Protein AF-A0A7X6IAK2-F1 (afdb_monomer_lite)

Sequence (167 aa):
MNEIPEPTETGSAGTQQPGIETAVSAAQESPLDGLPIARAVEGLAATRSRSMGGEVAANLIAGSFSQLSYDLQETKQELRSTRQELERTREELSDYKTKAAVLEERVSTSFKGRHLRNLSITVGTFIIYLGIELYRNNIDKYPYILGGLGALLVLLGWFSKEGGPDK

Radius of gyration: 40.49 Å; chains: 1; bounding box: 78×47×107 Å

pLDDT: mean 80.21, std 17.17, range [39.38, 98.12]

Structure (mmCIF, N/CA/C/O backbone):
data_AF-A0A7X6IAK2-F1
#
_entry.id   AF-A0A7X6IAK2-F1
#
loop_
_atom_site.group_PDB
_atom_site.id
_atom_site.type_symbol
_atom_site.label_atom_id
_atom_site.label_alt_id
_atom_site.label_comp_id
_atom_site.label_asym_id
_atom_site.label_entity_id
_atom_site.label_seq_id
_atom_site.pdbx_PDB_ins_code
_atom_site.Cartn_x
_atom_site.Cartn_y
_atom_site.Cartn_z
_atom_site.occupancy
_atom_site.B_iso_or_equiv
_atom_site.auth_seq_id
_atom_site.auth_comp_id
_atom_site.auth_asym_id
_atom_site.auth_atom_id
_atom_site.pdbx_PDB_model_num
ATOM 1 N N . MET A 1 1 ? 5.329 38.562 21.383 1.00 39.38 1 MET A N 1
ATOM 2 C CA . MET A 1 1 ? 5.764 37.869 20.155 1.00 39.38 1 MET A CA 1
ATOM 3 C C . MET A 1 1 ? 6.424 36.597 20.631 1.00 39.38 1 MET A C 1
ATOM 5 O O . MET A 1 1 ? 7.477 36.685 21.241 1.00 39.38 1 MET A O 1
ATOM 9 N N . ASN A 1 2 ? 5.706 35.481 20.524 1.00 44.28 2 ASN A N 1
ATOM 10 C CA . ASN A 1 2 ? 6.128 34.201 21.081 1.00 44.28 2 ASN A CA 1
ATOM 11 C C . ASN A 1 2 ? 7.191 33.585 20.171 1.00 44.28 2 ASN A C 1
ATOM 13 O O . ASN A 1 2 ? 6.982 33.507 18.960 1.00 44.28 2 ASN A O 1
ATOM 17 N N . GLU A 1 3 ? 8.310 33.193 20.775 1.00 65.88 3 GLU A N 1
ATOM 18 C CA . GLU A 1 3 ? 9.360 32.385 20.161 1.00 65.88 3 GLU A CA 1
ATOM 19 C C . GLU A 1 3 ? 8.748 31.121 19.557 1.00 65.88 3 GLU A C 1
ATOM 21 O O . GLU A 1 3 ? 8.042 30.363 20.224 1.00 65.88 3 GLU A O 1
ATOM 26 N N . ILE A 1 4 ? 8.987 30.931 18.264 1.00 61.84 4 ILE A N 1
ATOM 27 C CA . ILE A 1 4 ? 8.671 29.690 17.568 1.00 61.84 4 ILE A CA 1
ATOM 28 C C . ILE A 1 4 ? 9.801 28.716 17.934 1.00 61.84 4 ILE A C 1
ATOM 30 O O . ILE A 1 4 ? 10.956 29.050 17.671 1.00 61.84 4 ILE A O 1
ATOM 34 N N . PRO A 1 5 ? 9.514 27.556 18.549 1.00 63.59 5 PRO A N 1
ATOM 35 C CA . PRO A 1 5 ? 10.554 26.615 18.951 1.00 63.59 5 PRO A CA 1
ATOM 36 C C . PRO A 1 5 ? 11.269 26.036 17.723 1.00 63.59 5 PRO A C 1
ATOM 38 O O . PRO A 1 5 ? 10.631 25.606 16.759 1.00 63.59 5 PRO A O 1
ATOM 41 N N . GLU A 1 6 ? 12.602 26.040 17.760 1.00 64.06 6 GLU A N 1
ATOM 42 C CA . GLU A 1 6 ? 13.443 25.473 16.708 1.00 64.06 6 GLU A CA 1
ATOM 43 C C . GLU A 1 6 ? 13.369 23.929 16.706 1.00 64.06 6 GLU A C 1
ATOM 45 O O . GLU A 1 6 ? 13.322 23.302 17.767 1.00 64.06 6 GLU A O 1
ATOM 50 N N . PRO A 1 7 ? 13.3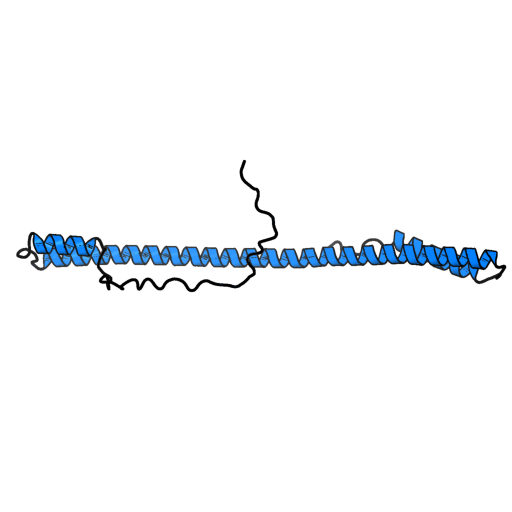81 23.274 15.529 1.00 60.94 7 PRO A N 1
ATOM 51 C CA . PRO A 1 7 ? 13.156 21.833 15.377 1.00 60.94 7 PRO A CA 1
ATOM 52 C C . PRO A 1 7 ? 14.400 20.976 15.690 1.00 60.94 7 PRO A C 1
ATOM 54 O O . PRO A 1 7 ? 14.636 19.955 15.045 1.00 60.94 7 PRO A O 1
ATOM 57 N N . THR A 1 8 ? 15.223 21.389 16.654 1.00 54.47 8 THR A N 1
ATOM 58 C CA . THR A 1 8 ? 16.443 20.679 17.079 1.00 54.47 8 THR A CA 1
ATOM 59 C C . THR A 1 8 ? 16.253 19.887 18.373 1.00 54.47 8 THR A C 1
ATOM 61 O O . THR A 1 8 ? 17.039 18.982 18.651 1.00 54.47 8 THR A O 1
ATOM 64 N N . GLU A 1 9 ? 15.169 20.118 19.119 1.00 53.69 9 GLU A N 1
ATOM 65 C CA . GLU A 1 9 ? 14.808 19.309 20.287 1.00 53.69 9 GLU A CA 1
ATOM 66 C C . GLU A 1 9 ? 13.999 18.071 19.883 1.00 53.69 9 GLU A C 1
ATOM 68 O O . GLU A 1 9 ? 12.815 17.906 20.176 1.00 53.69 9 GLU A O 1
ATOM 73 N N . THR A 1 10 ? 14.657 17.145 19.187 1.00 53.94 10 THR A N 1
ATOM 74 C CA . THR A 1 10 ? 14.171 15.768 19.114 1.00 53.94 10 THR A CA 1
ATOM 75 C C . THR A 1 10 ? 14.210 15.185 20.527 1.00 53.94 10 THR A C 1
ATOM 77 O O . THR A 1 10 ? 15.296 14.996 21.077 1.00 53.94 10 THR A O 1
ATOM 80 N N . GLY A 1 11 ? 13.046 14.876 21.108 1.00 51.66 11 GLY A N 1
ATOM 81 C CA . GLY A 1 11 ? 12.869 14.202 22.407 1.00 51.66 11 GLY A CA 1
ATOM 82 C C . GLY A 1 11 ? 13.391 12.755 22.459 1.00 51.66 11 GLY A C 1
ATOM 83 O O . GLY A 1 11 ? 12.748 11.876 23.019 1.00 51.66 11 GLY A O 1
ATOM 84 N N . SER A 1 12 ? 14.542 12.496 21.835 1.00 55.91 12 SER A N 1
ATOM 85 C CA . SER A 1 12 ? 15.235 11.210 21.731 1.00 55.91 12 SER A CA 1
ATOM 86 C C . SER A 1 12 ? 16.390 11.072 22.735 1.00 55.91 12 SER A C 1
ATOM 88 O O . SER A 1 12 ? 17.037 10.024 22.779 1.00 55.91 12 SER A O 1
ATOM 90 N N . ALA A 1 13 ? 16.675 12.096 23.545 1.00 57.91 13 ALA A N 1
ATOM 91 C CA . ALA A 1 13 ? 17.612 11.986 24.658 1.00 57.91 13 ALA A CA 1
ATOM 92 C C . ALA A 1 13 ? 16.897 11.294 25.827 1.00 57.91 13 ALA A C 1
ATOM 94 O O . ALA A 1 13 ? 16.185 11.926 26.599 1.00 57.91 13 ALA A O 1
ATOM 95 N N . GLY A 1 14 ? 17.025 9.968 25.901 1.00 56.19 14 GLY A N 1
ATOM 96 C CA . GLY A 1 14 ? 16.347 9.087 26.855 1.00 56.19 14 GLY A CA 1
ATOM 97 C C . GLY A 1 14 ? 16.747 9.263 28.323 1.00 56.19 14 GLY A C 1
ATOM 98 O O . GLY A 1 14 ? 17.130 8.296 28.972 1.00 56.19 14 GLY A O 1
ATOM 99 N N . THR A 1 15 ? 16.625 10.464 28.879 1.00 57.31 15 THR A N 1
ATOM 100 C CA . THR A 1 15 ? 16.674 10.695 30.324 1.00 57.31 15 THR A CA 1
ATOM 101 C C . THR A 1 15 ? 15.249 10.787 30.844 1.00 57.31 15 THR A C 1
ATOM 103 O O . THR A 1 15 ? 14.684 11.869 30.990 1.00 57.31 15 THR A O 1
ATOM 106 N N . GLN A 1 16 ? 14.645 9.628 31.094 1.00 63.62 16 GLN A N 1
ATOM 107 C CA . GLN A 1 16 ? 13.443 9.556 31.917 1.00 63.62 16 GLN A CA 1
ATOM 108 C C . GLN A 1 16 ? 13.826 10.010 33.331 1.00 63.62 16 GLN A C 1
ATOM 110 O O . GLN A 1 16 ? 14.693 9.405 33.963 1.00 63.62 16 GLN A O 1
ATOM 115 N N . GLN A 1 17 ? 13.224 11.093 33.822 1.00 61.88 17 GLN A N 1
ATOM 116 C CA . GLN A 1 17 ? 13.292 11.407 35.246 1.00 61.88 17 GLN A CA 1
ATOM 117 C C . GLN A 1 17 ? 12.477 10.344 36.000 1.00 61.88 17 GLN A C 1
ATOM 119 O O . GLN A 1 17 ? 11.327 10.105 35.620 1.00 61.88 17 GLN A O 1
ATOM 124 N N . PRO A 1 18 ? 13.042 9.692 37.034 1.00 60.72 18 PRO A N 1
ATOM 125 C CA . PRO A 1 18 ? 12.277 8.794 37.881 1.00 60.72 18 PRO A CA 1
ATOM 126 C C . PRO A 1 18 ? 11.114 9.584 38.472 1.00 60.72 18 PRO A C 1
ATOM 128 O O . PRO A 1 18 ? 11.319 10.605 39.133 1.00 60.72 18 PRO A O 1
ATOM 131 N N . GLY A 1 19 ? 9.893 9.139 38.172 1.00 58.31 19 GLY A N 1
ATOM 132 C CA . GLY A 1 19 ? 8.691 9.719 38.748 1.00 58.31 19 GLY A CA 1
ATOM 133 C C . GLY A 1 19 ? 8.820 9.701 40.264 1.00 58.31 19 GLY A C 1
ATOM 134 O O . GLY A 1 19 ? 9.184 8.682 40.846 1.00 58.31 19 GLY A O 1
ATOM 135 N N . ILE A 1 20 ? 8.563 10.846 40.892 1.00 61.81 20 ILE A N 1
ATOM 136 C CA . ILE A 1 20 ? 8.467 10.942 42.343 1.00 61.81 20 ILE A CA 1
ATOM 137 C C . ILE A 1 20 ? 7.380 9.952 42.761 1.00 61.81 20 ILE A C 1
ATOM 139 O O . ILE A 1 20 ? 6.201 10.166 42.466 1.00 61.81 20 ILE A O 1
ATOM 143 N N . GLU A 1 21 ? 7.781 8.861 43.419 1.00 54.72 21 GLU A N 1
ATOM 144 C CA . GLU A 1 21 ? 6.882 7.959 44.132 1.00 54.72 21 GLU A CA 1
ATOM 145 C C . GLU A 1 21 ? 6.268 8.752 45.283 1.00 54.72 21 GLU A C 1
ATOM 147 O O . GLU A 1 21 ? 6.681 8.691 46.440 1.00 54.72 21 GLU A O 1
ATOM 152 N N . THR A 1 22 ? 5.258 9.549 44.955 1.00 58.56 22 THR A N 1
ATOM 153 C CA . THR A 1 22 ? 4.274 9.924 45.950 1.00 58.56 22 THR A CA 1
ATOM 154 C C . THR A 1 22 ? 3.575 8.613 46.236 1.00 58.56 22 THR A C 1
ATOM 156 O O . THR A 1 22 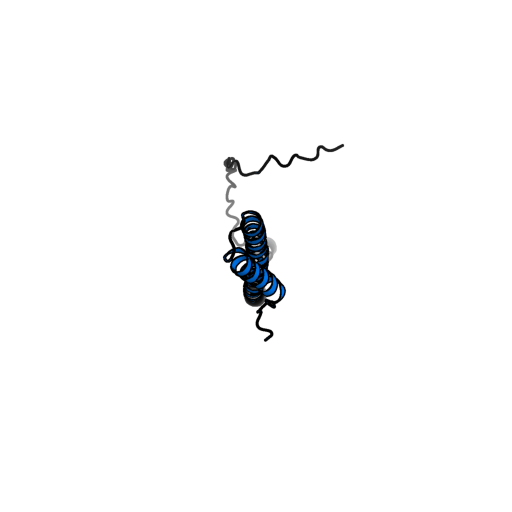? 2.801 8.139 45.406 1.00 58.56 22 THR A O 1
ATOM 159 N N . ALA A 1 23 ? 3.946 7.967 47.340 1.00 56.81 23 ALA A N 1
ATOM 160 C CA . ALA A 1 23 ? 3.236 6.816 47.855 1.00 56.81 23 ALA A CA 1
ATOM 161 C C . ALA A 1 23 ? 1.783 7.255 48.032 1.00 56.81 23 ALA A C 1
ATOM 163 O O . ALA A 1 23 ? 1.420 7.897 49.019 1.00 56.81 23 ALA A O 1
ATOM 164 N N . VAL A 1 24 ? 0.965 6.981 47.017 1.00 50.81 24 VAL A N 1
ATOM 165 C CA . VAL A 1 24 ? -0.476 7.066 47.129 1.00 50.81 24 VAL A CA 1
ATOM 166 C C . VAL A 1 24 ? -0.782 5.986 48.141 1.00 50.81 24 VAL A C 1
ATOM 168 O O . VAL A 1 24 ? -0.724 4.798 47.827 1.00 50.81 24 VAL A O 1
ATOM 171 N N . SER A 1 25 ? -0.963 6.405 49.393 1.00 54.09 25 SER A N 1
ATOM 172 C CA . SER A 1 25 ? -1.515 5.556 50.429 1.00 54.09 25 SER A CA 1
ATOM 173 C C . SER A 1 25 ? -2.764 4.960 49.811 1.00 54.09 25 SER A C 1
ATOM 175 O O . SER A 1 25 ? -3.720 5.688 49.533 1.00 54.09 25 SER A O 1
ATOM 177 N N . ALA A 1 26 ? -2.705 3.670 49.490 1.00 53.34 26 ALA A N 1
ATOM 178 C CA . ALA A 1 26 ? -3.860 2.907 49.086 1.00 53.34 26 ALA A CA 1
ATOM 179 C C . ALA A 1 26 ? -4.741 2.838 50.331 1.00 53.34 26 ALA A C 1
ATOM 181 O O . ALA A 1 26 ? -4.717 1.862 51.079 1.00 53.34 26 ALA A O 1
ATOM 182 N N . ALA A 1 27 ? -5.468 3.927 50.595 1.00 55.94 27 ALA A N 1
ATOM 183 C CA . ALA A 1 27 ? -6.711 3.855 51.316 1.00 55.94 27 ALA A CA 1
ATOM 184 C C . ALA A 1 27 ? -7.486 2.792 50.553 1.00 55.94 27 ALA A C 1
ATOM 186 O O . ALA A 1 27 ? -7.839 2.968 49.388 1.00 55.94 27 ALA A O 1
ATOM 187 N N . GLN A 1 28 ? -7.561 1.617 51.163 1.00 56.09 28 GLN A N 1
ATOM 188 C CA . GLN A 1 28 ? -8.267 0.474 50.641 1.00 56.09 28 GLN A CA 1
ATOM 189 C C . GLN A 1 28 ? -9.741 0.841 50.767 1.00 56.09 28 GLN A C 1
ATOM 191 O O . GLN A 1 28 ? -10.412 0.444 51.716 1.00 56.09 28 GLN A O 1
ATOM 196 N N . GLU A 1 29 ? -10.199 1.717 49.871 1.00 53.78 29 GLU A N 1
ATOM 197 C CA . GLU A 1 29 ? -11.603 2.020 49.697 1.00 53.78 29 GLU A CA 1
ATOM 198 C C . GLU A 1 29 ? -12.258 0.664 49.488 1.00 53.78 29 GLU A C 1
ATOM 200 O O . GLU A 1 29 ? -11.866 -0.121 48.614 1.00 53.78 29 GLU A O 1
ATOM 205 N N . SER A 1 30 ? -13.163 0.324 50.405 1.00 56.88 30 SER A N 1
ATOM 206 C CA . SER A 1 30 ? -13.938 -0.899 50.289 1.00 56.88 30 SER A CA 1
ATOM 207 C C . SER A 1 30 ? -14.512 -0.906 48.871 1.00 56.88 30 SER A C 1
ATOM 209 O O . SER A 1 30 ? -14.995 0.130 48.431 1.00 56.88 30 SER A O 1
ATOM 211 N N . PRO A 1 31 ? -14.498 -2.018 48.122 1.00 57.22 31 PRO A N 1
ATOM 212 C CA . PRO A 1 31 ? -15.017 -2.049 46.747 1.00 57.22 31 PRO A CA 1
ATOM 213 C C . PRO A 1 31 ? -16.518 -1.701 46.641 1.00 57.22 31 PRO A C 1
ATOM 215 O O . PRO A 1 31 ? -17.087 -1.694 45.553 1.00 57.22 31 PRO A O 1
ATOM 218 N N . LEU A 1 32 ? -17.166 -1.437 47.779 1.00 55.66 32 LEU A N 1
ATOM 219 C CA . LEU A 1 32 ? -18.538 -0.969 47.927 1.00 55.66 32 LEU A CA 1
ATOM 220 C C . LEU A 1 32 ? -18.641 0.533 48.254 1.00 55.66 32 LEU A C 1
ATOM 222 O O . LEU A 1 32 ? -19.742 1.085 48.221 1.00 55.66 32 LEU A O 1
ATOM 226 N N . ASP A 1 33 ? -17.530 1.186 48.586 1.00 51.06 33 ASP A N 1
ATOM 227 C CA . ASP A 1 33 ? -17.468 2.593 48.958 1.00 51.06 33 ASP A CA 1
ATOM 228 C C . ASP A 1 33 ? -17.654 3.445 47.696 1.00 51.06 33 ASP A C 1
ATOM 230 O O . ASP A 1 33 ? -16.901 3.353 46.731 1.00 51.06 33 ASP A O 1
ATOM 234 N N . GLY A 1 34 ? -18.752 4.200 47.651 1.00 58.84 34 GLY A N 1
ATOM 235 C CA . GLY A 1 34 ? -19.170 4.968 46.472 1.00 58.84 34 GLY A CA 1
ATOM 236 C C . GLY A 1 34 ? -20.326 4.367 45.667 1.00 58.84 34 GLY A C 1
ATOM 237 O O . GLY A 1 34 ? -20.922 5.084 44.861 1.00 58.84 34 GLY A O 1
ATOM 238 N N . LEU A 1 35 ? -20.739 3.119 45.923 1.00 65.50 35 LEU A N 1
ATOM 239 C CA . LEU A 1 35 ? -21.962 2.595 45.314 1.00 65.50 35 LEU A CA 1
ATOM 240 C C . LEU A 1 35 ? -23.197 3.250 45.966 1.00 65.50 35 LEU A C 1
ATOM 242 O O . LEU A 1 35 ? -23.305 3.287 47.196 1.00 65.50 35 LEU A O 1
ATOM 246 N N . PRO A 1 36 ? -24.177 3.734 45.181 1.00 64.88 36 PRO A N 1
ATOM 247 C CA . PRO A 1 36 ? -25.368 4.407 45.711 1.00 64.88 36 PRO A CA 1
ATOM 248 C C . PRO A 1 36 ? -26.179 3.513 46.663 1.00 64.88 36 PRO A C 1
ATOM 250 O O . PRO A 1 36 ? -26.819 4.006 47.591 1.00 64.88 36 PRO A O 1
ATOM 253 N N . ILE A 1 37 ? -26.085 2.193 46.487 1.00 65.44 37 ILE A N 1
ATOM 254 C CA . ILE A 1 37 ? -26.708 1.186 47.351 1.00 65.44 37 ILE A CA 1
ATOM 255 C C . ILE A 1 37 ? -26.055 1.157 48.738 1.00 65.44 37 ILE A C 1
ATOM 257 O O . ILE A 1 37 ? -26.773 1.061 49.729 1.00 65.44 37 ILE A O 1
ATOM 261 N N . ALA A 1 38 ? -24.729 1.293 48.837 1.00 63.84 38 ALA A N 1
ATOM 262 C CA . ALA A 1 38 ? -24.033 1.299 50.124 1.00 63.84 38 ALA A CA 1
ATOM 263 C C . ALA A 1 38 ? -24.476 2.495 50.982 1.00 63.84 38 ALA A C 1
ATOM 265 O O . ALA A 1 38 ? -24.869 2.315 52.133 1.00 63.84 38 ALA A O 1
ATOM 266 N N . ARG A 1 39 ? -24.561 3.691 50.380 1.00 66.44 39 ARG A N 1
ATOM 267 C CA . ARG A 1 39 ? -25.072 4.902 51.050 1.00 66.44 39 ARG A CA 1
ATOM 268 C C . ARG A 1 39 ? -26.554 4.802 51.416 1.00 66.44 39 ARG A C 1
ATOM 270 O O . ARG A 1 39 ? -26.960 5.285 52.470 1.00 66.44 39 ARG A O 1
ATOM 277 N N . ALA A 1 40 ? -27.372 4.175 50.569 1.00 66.94 40 ALA A N 1
ATOM 278 C CA . ALA A 1 40 ? -28.791 3.968 50.852 1.00 66.94 40 ALA A CA 1
ATOM 279 C C . ALA A 1 40 ? -29.011 2.987 52.018 1.00 66.94 40 ALA A C 1
ATOM 281 O O . ALA A 1 40 ? -29.854 3.238 52.880 1.00 66.94 40 ALA A O 1
ATOM 282 N N . VAL A 1 41 ? -28.232 1.902 52.074 1.00 65.25 41 VAL A N 1
ATOM 283 C CA . VAL A 1 41 ? -28.257 0.915 53.166 1.00 65.25 41 VAL A CA 1
ATOM 284 C C . VAL A 1 41 ? -27.766 1.537 54.472 1.00 65.25 41 VAL A C 1
ATOM 286 O O . VAL A 1 41 ? -28.405 1.349 55.505 1.00 65.25 41 VAL A O 1
ATOM 289 N N . GLU A 1 42 ? -26.695 2.326 54.430 1.00 70.25 42 GLU A N 1
ATOM 290 C CA . GLU A 1 42 ? -26.157 3.041 55.591 1.00 70.25 42 GLU A CA 1
ATOM 291 C C . GLU A 1 42 ? -27.148 4.087 56.133 1.00 70.25 42 GLU A C 1
ATOM 293 O O . GLU A 1 42 ? -27.436 4.116 57.331 1.00 70.25 42 GLU A O 1
ATOM 298 N N . GLY A 1 43 ? -27.772 4.879 55.253 1.00 70.06 43 GLY A N 1
ATOM 299 C CA . GLY A 1 43 ? -28.805 5.847 55.632 1.00 70.06 43 GLY A CA 1
ATOM 300 C C . GLY A 1 43 ? -30.065 5.200 56.222 1.00 70.06 43 GLY A C 1
ATOM 301 O O . GLY A 1 43 ? -30.630 5.711 57.195 1.00 70.06 43 GLY A O 1
ATOM 302 N N . LEU A 1 44 ? -30.495 4.051 55.686 1.00 65.06 44 LEU A N 1
ATOM 303 C CA . LEU A 1 44 ? -31.625 3.274 56.215 1.00 65.06 44 LEU A CA 1
ATOM 304 C C . LEU A 1 44 ? -31.297 2.596 57.551 1.00 65.06 44 LEU A C 1
ATOM 306 O O . LEU A 1 44 ? -32.142 2.587 58.451 1.00 65.06 44 LEU A O 1
ATOM 310 N N . ALA A 1 45 ? -30.076 2.081 57.713 1.00 65.44 45 ALA A N 1
ATOM 311 C CA . ALA A 1 45 ? -29.599 1.510 58.970 1.00 65.44 45 ALA A CA 1
ATOM 312 C C . ALA A 1 45 ? -29.509 2.572 60.080 1.00 65.44 45 ALA A C 1
ATOM 314 O O . ALA A 1 45 ? -29.898 2.299 61.218 1.00 65.44 45 ALA A O 1
ATOM 315 N N . ALA A 1 46 ? -29.081 3.793 59.743 1.00 70.31 46 ALA A N 1
ATOM 316 C CA . ALA A 1 46 ? -28.991 4.912 60.679 1.00 70.31 46 ALA A CA 1
ATOM 317 C C . ALA A 1 46 ? -30.365 5.458 61.114 1.00 70.31 46 ALA A C 1
ATOM 319 O O . ALA A 1 46 ? -30.531 5.866 62.262 1.00 70.31 46 ALA A O 1
ATOM 320 N N . THR A 1 47 ? -31.363 5.464 60.221 1.00 73.12 47 THR A N 1
ATOM 321 C CA . THR A 1 47 ? -32.673 6.095 60.487 1.00 73.12 47 THR A CA 1
ATOM 322 C C . THR A 1 47 ? -33.762 5.132 60.962 1.00 73.12 47 THR A C 1
ATOM 324 O O . THR A 1 47 ? -34.654 5.554 61.700 1.00 73.12 47 THR A O 1
ATOM 327 N N . ARG A 1 48 ? -33.724 3.844 60.583 1.00 58.25 48 ARG A N 1
ATOM 328 C CA . ARG A 1 48 ? -34.730 2.845 60.994 1.00 58.25 48 ARG A CA 1
ATOM 329 C C . ARG A 1 48 ? -34.162 1.427 61.167 1.00 58.25 48 ARG A C 1
ATOM 331 O O . ARG A 1 48 ? -34.659 0.465 60.580 1.00 58.25 48 ARG A O 1
ATOM 338 N N . SER A 1 49 ? -33.194 1.262 62.068 1.00 63.34 49 SER A N 1
ATOM 339 C CA . SER A 1 49 ? -32.603 -0.053 62.393 1.00 63.34 49 SER A CA 1
ATOM 340 C C . SER A 1 49 ? -33.625 -1.112 62.845 1.00 63.34 49 SER A C 1
ATOM 342 O O . SER A 1 49 ? -33.486 -2.290 62.530 1.00 63.34 49 SER A O 1
ATOM 344 N N . ARG A 1 50 ? -34.701 -0.704 63.534 1.00 63.19 50 ARG A N 1
ATOM 345 C CA . ARG A 1 50 ? -35.731 -1.613 64.076 1.00 63.19 50 ARG A CA 1
ATOM 346 C C . ARG A 1 50 ? -36.755 -2.097 63.039 1.00 63.19 50 ARG A C 1
ATOM 348 O O . ARG A 1 50 ? -37.466 -3.056 63.318 1.00 63.19 50 ARG A O 1
ATOM 355 N N . SER A 1 51 ? -36.849 -1.445 61.873 1.00 58.91 51 SER A N 1
ATOM 356 C CA . SER A 1 51 ? -37.779 -1.820 60.792 1.00 58.91 51 SER A CA 1
ATOM 357 C C . SER A 1 51 ? -37.104 -2.514 59.609 1.00 58.91 51 SER A C 1
ATOM 359 O O . SER A 1 51 ? -37.771 -2.769 58.611 1.00 58.91 51 SER A O 1
ATOM 361 N N . MET A 1 52 ? -35.824 -2.888 59.722 1.00 61.47 52 MET A N 1
ATOM 362 C CA . MET A 1 52 ? -35.211 -3.914 58.866 1.00 61.47 52 MET A CA 1
ATOM 363 C C . MET A 1 52 ? -35.720 -5.323 59.234 1.00 61.47 52 MET A C 1
ATOM 365 O O . MET A 1 52 ? -34.963 -6.282 59.347 1.00 61.47 52 MET A O 1
ATOM 369 N N . GLY A 1 53 ? -37.032 -5.451 59.445 1.00 63.38 53 GLY A N 1
ATOM 370 C CA . GLY A 1 53 ? -37.709 -6.737 59.354 1.00 63.38 53 GLY A CA 1
ATOM 371 C C . GLY A 1 53 ? -37.625 -7.222 57.908 1.00 63.38 53 GLY A C 1
ATOM 372 O O . GLY A 1 53 ? -37.617 -6.404 56.987 1.00 63.38 53 GLY A O 1
ATOM 373 N N . GLY A 1 54 ? -37.521 -8.540 57.726 1.00 73.88 54 GLY A N 1
ATOM 374 C CA . GLY A 1 54 ? -37.053 -9.197 56.499 1.00 73.88 54 GLY A CA 1
ATOM 375 C C . GLY A 1 54 ? -37.591 -8.674 55.159 1.00 73.88 54 GLY A C 1
ATOM 376 O O . GLY A 1 54 ? -36.863 -8.751 54.179 1.00 73.88 54 GLY A O 1
ATOM 377 N N . GLU A 1 55 ? -38.788 -8.085 55.094 1.00 74.81 55 GLU A N 1
ATOM 378 C CA . GLU A 1 55 ? -39.351 -7.507 53.861 1.00 74.81 55 GLU A CA 1
ATOM 379 C C . GLU A 1 55 ? -38.571 -6.305 53.304 1.00 74.81 55 GLU A C 1
ATOM 381 O O . GLU A 1 55 ? -38.318 -6.249 52.103 1.00 74.81 55 GLU A O 1
ATOM 386 N N . VAL A 1 56 ? -38.158 -5.339 54.135 1.00 74.19 56 VAL A N 1
ATOM 387 C CA . VAL A 1 56 ? -37.460 -4.133 53.635 1.00 74.19 56 VAL A CA 1
ATOM 388 C C . VAL A 1 56 ? -36.050 -4.486 53.160 1.00 74.19 56 VAL A C 1
ATOM 390 O O . VAL A 1 56 ? -35.609 -4.014 52.112 1.00 74.19 56 VAL A O 1
ATOM 393 N N . ALA A 1 57 ? -35.367 -5.363 53.899 1.00 74.94 57 ALA A N 1
ATOM 394 C CA . ALA A 1 57 ? -34.066 -5.893 53.504 1.00 74.94 57 ALA A CA 1
ATOM 395 C C . ALA A 1 57 ? -34.172 -6.750 52.230 1.00 74.94 57 ALA A C 1
ATOM 397 O O . ALA A 1 57 ? -33.353 -6.596 51.327 1.00 74.94 57 ALA A O 1
ATOM 398 N N . ALA A 1 58 ? -35.207 -7.589 52.109 1.00 75.56 58 ALA A N 1
ATOM 399 C CA . ALA A 1 58 ? -35.449 -8.387 50.909 1.00 75.56 58 ALA A CA 1
ATOM 400 C C . ALA A 1 58 ? -35.731 -7.514 49.678 1.00 75.56 58 ALA A C 1
ATOM 402 O O . ALA A 1 58 ? -35.181 -7.787 48.617 1.00 75.56 58 ALA A O 1
ATOM 403 N N . ASN A 1 59 ? -36.510 -6.436 49.813 1.00 76.31 59 ASN A N 1
ATOM 404 C CA . ASN A 1 59 ? -36.780 -5.509 48.710 1.00 76.31 59 ASN A CA 1
ATOM 405 C C . ASN A 1 59 ? -35.529 -4.736 48.274 1.00 76.31 59 ASN A C 1
ATOM 407 O O . ASN A 1 59 ? -35.325 -4.529 47.080 1.00 76.31 59 ASN A O 1
ATOM 411 N N . LEU A 1 60 ? -34.664 -4.349 49.218 1.00 81.00 60 LEU A N 1
ATOM 412 C CA . LEU A 1 60 ? -33.365 -3.743 48.909 1.00 81.00 60 LEU A CA 1
ATOM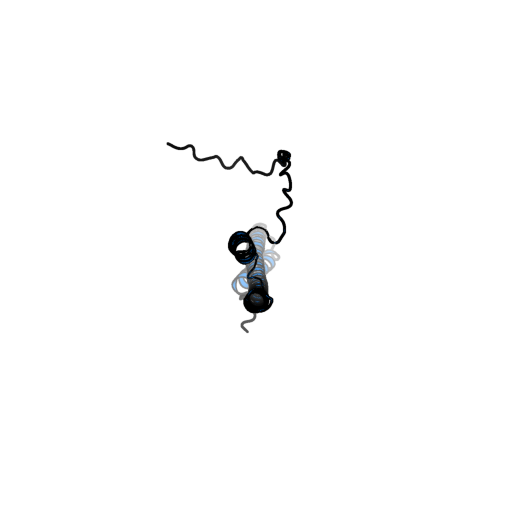 413 C C . LEU A 1 60 ? -32.448 -4.711 48.156 1.00 81.00 60 LEU A C 1
ATOM 415 O O . LEU A 1 60 ? -31.837 -4.322 47.164 1.00 81.00 60 LEU A O 1
ATOM 419 N N . ILE A 1 61 ? -32.374 -5.966 48.607 1.00 79.69 61 ILE A N 1
ATOM 420 C CA . ILE A 1 61 ? -31.580 -7.016 47.955 1.00 79.69 61 ILE A CA 1
ATOM 421 C C . ILE A 1 61 ? -32.149 -7.345 46.568 1.00 79.69 61 ILE A C 1
ATOM 423 O O . ILE A 1 61 ? -31.398 -7.502 45.612 1.00 79.69 61 ILE A O 1
ATOM 427 N N . ALA A 1 62 ? -33.473 -7.412 46.425 1.00 77.31 62 ALA A N 1
ATOM 428 C CA . ALA A 1 62 ? -34.118 -7.632 45.136 1.00 77.31 62 ALA A CA 1
ATOM 429 C C . ALA A 1 62 ? -33.868 -6.458 44.173 1.00 77.31 62 ALA A C 1
ATOM 431 O O . ALA A 1 62 ? -33.552 -6.676 43.004 1.00 77.31 62 ALA A O 1
ATOM 432 N N . GLY A 1 63 ? -33.945 -5.219 44.669 1.00 83.44 63 GLY A N 1
ATOM 433 C CA . GLY A 1 63 ? -33.641 -4.013 43.900 1.00 83.44 63 GLY A CA 1
ATOM 434 C C . GLY A 1 63 ? -32.183 -3.956 43.443 1.00 83.44 63 GLY A C 1
ATOM 435 O O . GLY A 1 63 ? -31.924 -3.720 42.264 1.00 83.44 63 GLY A O 1
ATOM 436 N N . SER A 1 64 ? -31.230 -4.246 44.336 1.00 83.50 64 SER A N 1
ATOM 437 C CA . SER A 1 64 ? -29.805 -4.279 43.987 1.00 83.50 64 SER A CA 1
ATOM 438 C C . SER A 1 64 ? -29.487 -5.387 42.988 1.00 83.50 64 SER A C 1
ATOM 440 O O . SER A 1 64 ? -28.744 -5.154 42.039 1.00 83.50 64 SER A O 1
ATOM 442 N N . PHE A 1 65 ? -30.093 -6.567 43.138 1.00 80.06 65 PHE A N 1
ATOM 443 C CA . PHE A 1 65 ? -29.915 -7.661 42.188 1.00 80.06 65 PHE A CA 1
ATOM 444 C C . PHE A 1 65 ? -30.509 -7.328 40.815 1.00 80.06 65 PHE A C 1
ATOM 446 O O . PHE A 1 65 ? -29.910 -7.660 39.792 1.00 80.06 65 PHE A O 1
ATOM 453 N N . SER A 1 66 ? -31.652 -6.635 40.773 1.00 83.00 66 SER A N 1
ATOM 454 C CA . SER A 1 66 ? -32.251 -6.157 39.523 1.00 83.00 66 SER A CA 1
ATOM 455 C C . SER A 1 66 ? -31.358 -5.133 38.824 1.00 83.00 66 SER A C 1
ATOM 457 O O . SER A 1 66 ? -31.175 -5.227 37.612 1.00 83.00 66 SER A O 1
ATOM 459 N N . GLN A 1 67 ? -30.776 -4.190 39.571 1.00 87.75 67 GLN A N 1
ATOM 460 C CA . GLN A 1 67 ? -29.843 -3.208 39.020 1.00 87.75 67 GLN A CA 1
ATOM 461 C C . GLN A 1 67 ? -28.559 -3.879 38.515 1.00 87.75 67 GLN A C 1
ATOM 463 O O . GLN A 1 67 ? -28.186 -3.685 37.366 1.00 87.75 67 GLN A O 1
ATOM 468 N N . LEU A 1 68 ? -27.944 -4.760 39.311 1.00 88.44 68 LEU A N 1
ATOM 469 C CA . LEU A 1 68 ? -26.759 -5.517 38.890 1.00 88.44 68 LEU A CA 1
ATOM 470 C C . LEU A 1 68 ? -27.032 -6.385 37.658 1.00 88.44 68 LEU A C 1
ATOM 472 O O . LEU A 1 68 ? -26.165 -6.534 36.802 1.00 88.44 68 LEU A O 1
ATOM 476 N N . SER A 1 69 ? -28.231 -6.961 37.553 1.00 85.25 69 SER A N 1
ATOM 477 C CA . SER A 1 69 ? -28.633 -7.737 36.377 1.00 85.25 69 SER A CA 1
ATOM 478 C C . SER A 1 69 ? -28.738 -6.859 35.132 1.00 85.25 69 SER A C 1
ATOM 480 O O . SER A 1 69 ? -28.325 -7.292 34.056 1.00 85.25 69 SER A O 1
ATOM 482 N N . TYR A 1 70 ? -29.253 -5.636 35.282 1.00 93.44 70 TYR A N 1
ATOM 483 C CA . TYR A 1 70 ? -29.327 -4.654 34.206 1.00 93.44 70 TYR A CA 1
ATOM 484 C C . TYR A 1 70 ? -27.927 -4.209 33.763 1.00 93.44 70 TYR A C 1
ATOM 486 O O . TYR A 1 70 ? -27.596 -4.365 32.590 1.00 93.44 70 TYR A O 1
ATOM 494 N N . ASP A 1 71 ? -27.070 -3.792 34.697 1.00 93.00 71 ASP A N 1
ATOM 495 C CA . ASP A 1 71 ? -25.696 -3.357 34.408 1.00 93.00 71 ASP A CA 1
ATOM 496 C C . ASP A 1 71 ? -24.885 -4.487 33.750 1.00 93.00 71 ASP A C 1
ATOM 498 O O . ASP A 1 71 ? -24.130 -4.288 32.796 1.00 93.00 71 ASP A O 1
ATOM 502 N N . LEU A 1 72 ? -25.066 -5.729 34.208 1.00 92.69 72 LEU A N 1
ATOM 503 C CA . LEU A 1 72 ? -24.421 -6.900 33.618 1.00 92.69 72 LEU A CA 1
ATOM 504 C C . LEU A 1 72 ? -24.919 -7.178 32.193 1.00 92.69 72 LEU A C 1
ATOM 506 O O . LEU A 1 72 ? -24.160 -7.661 31.349 1.00 92.69 72 LEU A O 1
ATOM 510 N N . GLN A 1 73 ? -26.192 -6.910 31.908 1.00 93.88 73 GLN A N 1
ATOM 511 C CA . GLN A 1 73 ? -26.742 -7.045 30.565 1.00 93.88 73 GLN A CA 1
ATOM 512 C C . GLN A 1 73 ? -26.238 -5.933 29.637 1.00 93.88 73 GLN A C 1
ATOM 514 O O . GLN A 1 73 ? -25.835 -6.236 28.513 1.00 93.88 73 GLN A O 1
ATOM 519 N N . GLU A 1 74 ? -26.204 -4.691 30.116 1.00 96.38 74 GLU A N 1
ATOM 520 C CA . GLU A 1 74 ? -25.687 -3.527 29.395 1.00 96.38 74 GLU A CA 1
ATOM 521 C C . GLU A 1 74 ? -24.202 -3.704 29.060 1.00 96.38 74 GLU A C 1
ATOM 523 O O . GLU A 1 74 ? -23.824 -3.704 27.890 1.00 96.38 74 GLU A O 1
ATOM 528 N N . THR A 1 75 ? -23.372 -4.031 30.051 1.00 94.06 75 THR A N 1
ATOM 529 C CA . THR A 1 75 ? -21.940 -4.304 29.841 1.00 94.06 75 THR A CA 1
ATOM 530 C C . THR A 1 75 ? -21.698 -5.478 28.890 1.00 94.06 75 THR A C 1
ATOM 532 O O . THR A 1 75 ? -20.795 -5.431 28.053 1.00 94.06 75 THR A O 1
ATOM 535 N N . LYS A 1 76 ? -22.512 -6.544 28.944 1.00 96.62 76 LYS A N 1
ATOM 536 C CA . LYS A 1 76 ? -22.440 -7.637 27.956 1.00 96.62 76 LYS A CA 1
ATOM 537 C C . LYS A 1 76 ? -22.789 -7.166 26.549 1.00 96.62 76 LYS A C 1
ATOM 539 O O . LYS A 1 76 ? -22.221 -7.692 25.589 1.00 96.62 76 LYS A O 1
ATOM 544 N N . GLN A 1 77 ? -23.739 -6.248 26.412 1.00 97.62 77 GLN A N 1
ATOM 545 C CA . GLN A 1 77 ? -24.133 -5.689 25.126 1.00 97.62 77 GLN A CA 1
ATOM 546 C C . GLN A 1 77 ? -23.032 -4.791 24.558 1.00 97.62 77 GLN A C 1
ATOM 548 O O . GLN A 1 77 ? -22.636 -5.002 23.413 1.00 97.62 77 GLN A O 1
ATOM 553 N N . GLU A 1 78 ? -22.471 -3.892 25.364 1.00 97.19 78 GLU A N 1
ATOM 554 C CA . GLU A 1 78 ? -21.330 -3.053 24.980 1.00 97.19 78 GLU A CA 1
ATOM 555 C C . GLU A 1 78 ? -20.108 -3.893 24.601 1.00 97.19 78 GLU A C 1
ATOM 557 O O . GLU A 1 78 ? -19.450 -3.669 23.589 1.00 97.19 78 GLU A O 1
ATOM 562 N N . LEU A 1 79 ? -19.816 -4.939 25.371 1.00 96.75 79 LEU A N 1
ATOM 563 C CA . LEU A 1 79 ? -18.697 -5.826 25.075 1.00 96.75 79 LEU A CA 1
ATOM 564 C C . LEU A 1 79 ? -18.898 -6.573 23.748 1.00 96.75 79 LEU A C 1
ATOM 566 O O . LEU A 1 79 ? -17.928 -6.835 23.034 1.00 96.75 79 LEU A O 1
ATOM 570 N N . ARG A 1 80 ? -20.144 -6.901 23.385 1.00 97.31 80 ARG A N 1
ATOM 571 C CA . ARG A 1 80 ? -20.469 -7.472 22.070 1.00 97.31 80 ARG A CA 1
ATOM 572 C C . ARG A 1 80 ? -20.322 -6.441 20.954 1.00 97.31 80 ARG A C 1
ATOM 574 O O . ARG A 1 80 ? -19.709 -6.778 19.944 1.00 97.31 80 ARG A O 1
ATOM 581 N N . SER A 1 81 ? -20.825 -5.218 21.130 1.00 97.94 81 SER A N 1
ATOM 582 C CA . SER A 1 81 ? -20.709 -4.168 20.109 1.00 97.94 81 SER A CA 1
ATOM 583 C C . SER A 1 81 ? -19.253 -3.792 19.857 1.00 97.94 81 SER A C 1
ATOM 585 O O . SER A 1 81 ? -18.822 -3.781 18.709 1.00 97.94 81 SER A O 1
ATOM 587 N N . THR A 1 82 ? -18.461 -3.608 20.912 1.00 96.50 82 THR A N 1
ATOM 588 C CA . THR A 1 82 ? -17.034 -3.278 20.799 1.00 96.50 82 THR A CA 1
ATOM 589 C C . THR A 1 82 ? -16.250 -4.400 20.124 1.00 96.50 82 THR A C 1
ATOM 591 O O . THR A 1 82 ? -15.369 -4.141 19.308 1.00 96.50 82 THR A O 1
ATOM 594 N N . ARG A 1 83 ? -16.573 -5.672 20.405 1.00 97.38 83 ARG A N 1
ATOM 595 C CA . ARG A 1 83 ? -15.960 -6.806 19.692 1.00 97.38 83 ARG A CA 1
ATOM 596 C C . ARG A 1 83 ? -16.297 -6.797 18.205 1.00 97.38 83 ARG A C 1
ATOM 598 O O . ARG A 1 83 ? -15.403 -7.022 17.395 1.00 97.38 83 ARG A O 1
ATOM 605 N N . GLN A 1 84 ? -17.551 -6.519 17.861 1.00 98.06 84 GLN A N 1
ATOM 606 C CA . GLN A 1 84 ? -17.999 -6.450 16.474 1.00 98.06 84 GLN A CA 1
ATOM 607 C C . GLN A 1 84 ? -17.335 -5.289 15.719 1.00 98.06 84 GLN A C 1
ATOM 609 O O . GLN A 1 84 ? -16.896 -5.458 14.585 1.00 98.06 84 GLN A O 1
ATOM 614 N N . GLU A 1 85 ? -17.215 -4.123 16.350 1.00 98.06 85 GLU A N 1
ATOM 615 C CA . GLU A 1 85 ? -16.538 -2.958 15.774 1.00 98.06 85 GLU A CA 1
ATOM 616 C C . GLU A 1 85 ? -15.037 -3.205 15.585 1.00 98.06 85 GLU A C 1
ATOM 618 O O . GLU A 1 85 ? -14.467 -2.868 14.546 1.00 98.06 85 GLU A O 1
ATOM 623 N N . LEU A 1 86 ? -14.399 -3.869 16.550 1.00 97.75 86 LEU A N 1
ATOM 624 C CA . LEU A 1 86 ? -12.998 -4.262 16.459 1.00 97.75 86 LEU A CA 1
ATOM 625 C C . LEU A 1 86 ? -12.764 -5.257 15.313 1.00 97.75 86 LEU A C 1
ATOM 627 O O . LEU A 1 86 ? -11.783 -5.126 14.582 1.00 97.75 86 LEU A O 1
ATOM 631 N N . GLU A 1 87 ? -13.655 -6.233 15.135 1.00 97.81 87 GLU A N 1
ATOM 632 C CA . GLU A 1 87 ? -13.590 -7.194 14.030 1.00 97.81 87 GLU A CA 1
ATOM 633 C C . GLU A 1 87 ? -13.767 -6.506 12.672 1.00 97.81 87 GLU A C 1
ATOM 635 O O . GLU A 1 87 ? -12.930 -6.684 11.787 1.00 97.81 87 GLU A O 1
ATOM 640 N N . ARG A 1 88 ? -14.755 -5.613 12.553 1.00 97.94 88 ARG A N 1
ATOM 641 C CA . ARG A 1 88 ? -14.970 -4.799 11.351 1.00 97.94 88 ARG A CA 1
ATOM 642 C C . ARG A 1 88 ? -13.758 -3.933 11.012 1.00 97.94 88 ARG A C 1
ATOM 644 O O . ARG A 1 88 ? -13.309 -3.904 9.872 1.00 97.94 88 ARG A O 1
ATOM 651 N N . THR A 1 89 ? -13.184 -3.263 12.007 1.00 97.12 89 THR A N 1
ATOM 652 C CA . THR A 1 89 ? -12.014 -2.398 11.803 1.00 97.12 89 THR A CA 1
ATOM 653 C C . THR A 1 89 ? -10.791 -3.206 11.366 1.00 97.12 89 THR A C 1
ATOM 655 O O . THR A 1 89 ? -9.991 -2.748 10.550 1.00 97.12 89 THR A O 1
ATOM 658 N N . ARG A 1 90 ? -10.632 -4.431 11.884 1.00 97.94 90 ARG A N 1
ATOM 659 C CA . ARG A 1 90 ? -9.577 -5.354 11.440 1.00 97.94 90 ARG A CA 1
ATOM 660 C C . ARG A 1 90 ? -9.769 -5.797 9.995 1.00 97.94 90 ARG A C 1
ATOM 662 O O . ARG A 1 90 ? -8.778 -5.864 9.271 1.00 97.94 90 ARG A O 1
ATOM 669 N N . GLU A 1 91 ? -11.000 -6.091 9.595 1.00 98.12 91 GLU A N 1
ATOM 670 C CA . GLU A 1 91 ? -11.339 -6.457 8.219 1.00 98.12 91 GLU A CA 1
ATOM 671 C C . GLU A 1 91 ? -11.032 -5.303 7.256 1.00 98.12 91 GLU A C 1
ATOM 673 O O . GLU A 1 91 ? -10.257 -5.475 6.318 1.00 98.12 91 GLU A O 1
ATOM 678 N N . GLU A 1 92 ? -11.505 -4.091 7.561 1.00 97.56 92 GLU A N 1
ATOM 679 C CA . GLU A 1 92 ? -11.221 -2.896 6.759 1.00 97.56 92 GLU A CA 1
ATOM 680 C C . GLU A 1 92 ? -9.710 -2.628 6.656 1.00 97.56 92 GLU A C 1
ATOM 682 O O . GLU A 1 92 ? -9.182 -2.366 5.573 1.00 97.56 92 GLU A O 1
ATOM 687 N N . LEU A 1 93 ? -8.973 -2.751 7.764 1.00 97.19 93 LEU A N 1
ATOM 688 C CA . LEU A 1 93 ? -7.520 -2.589 7.774 1.00 97.19 93 LEU A CA 1
ATOM 689 C C . LEU A 1 93 ? -6.810 -3.655 6.929 1.00 97.19 93 LEU A C 1
ATOM 691 O O . LEU A 1 93 ? -5.811 -3.346 6.274 1.00 97.19 93 LEU A O 1
ATOM 695 N N . SER A 1 94 ? -7.305 -4.893 6.929 1.00 97.06 94 SER A N 1
ATOM 696 C CA . SER A 1 94 ? -6.801 -5.955 6.057 1.00 97.06 94 SER A CA 1
ATOM 697 C C . SER A 1 94 ? -7.020 -5.600 4.586 1.00 97.06 94 SER A C 1
ATOM 699 O O . SER A 1 94 ? -6.070 -5.626 3.805 1.00 97.06 94 SER A O 1
ATOM 701 N N . ASP A 1 95 ? -8.225 -5.161 4.226 1.00 97.62 95 ASP A N 1
ATOM 702 C CA . ASP A 1 95 ? -8.563 -4.741 2.865 1.00 97.62 95 ASP A CA 1
ATOM 703 C C . ASP A 1 95 ? -7.681 -3.591 2.375 1.00 97.62 95 ASP A C 1
ATOM 705 O O . ASP A 1 95 ? -7.176 -3.613 1.247 1.00 97.62 95 ASP A O 1
ATOM 709 N N . TYR A 1 96 ? -7.457 -2.580 3.218 1.00 96.88 96 TYR A N 1
ATOM 710 C CA . TYR A 1 96 ? -6.574 -1.468 2.877 1.00 96.88 96 TYR A CA 1
ATOM 711 C C . TYR A 1 96 ? -5.122 -1.909 2.719 1.00 96.88 96 TYR A C 1
ATOM 713 O O . TYR A 1 96 ? -4.456 -1.437 1.798 1.00 96.88 96 TYR A O 1
ATOM 721 N N . LYS A 1 97 ? -4.628 -2.837 3.547 1.00 97.44 97 LYS A N 1
ATOM 722 C CA . LYS A 1 97 ? -3.281 -3.406 3.381 1.00 97.44 97 LYS A CA 1
ATOM 723 C C . LYS A 1 97 ? -3.141 -4.150 2.060 1.00 97.44 97 LYS A C 1
ATOM 725 O O . LYS A 1 97 ? -2.146 -3.957 1.366 1.00 97.44 97 LYS A O 1
ATOM 730 N N . THR A 1 98 ? -4.134 -4.949 1.678 1.00 97.06 98 THR A N 1
ATOM 731 C CA . THR A 1 98 ? -4.123 -5.659 0.395 1.00 97.06 98 THR A CA 1
ATOM 732 C C . THR A 1 98 ? -4.141 -4.679 -0.775 1.00 97.06 98 THR A C 1
ATOM 734 O O . THR A 1 98 ? -3.329 -4.800 -1.690 1.00 97.06 98 THR A O 1
ATOM 737 N N . LYS A 1 99 ? -5.002 -3.654 -0.730 1.00 96.19 99 LYS A N 1
ATOM 738 C CA . LYS A 1 99 ? -5.040 -2.598 -1.755 1.00 96.19 99 LYS A CA 1
ATOM 739 C C . LYS A 1 99 ? -3.719 -1.835 -1.837 1.00 96.19 99 LYS A C 1
ATOM 741 O O . LYS A 1 99 ? -3.247 -1.579 -2.941 1.00 96.19 99 LYS A O 1
ATOM 746 N N . ALA A 1 100 ? -3.114 -1.502 -0.697 1.00 95.62 100 ALA A N 1
ATOM 747 C CA . ALA A 1 100 ? -1.825 -0.823 -0.640 1.00 95.62 100 ALA A CA 1
ATOM 748 C C . ALA A 1 100 ? -0.711 -1.674 -1.262 1.00 95.62 100 ALA A C 1
ATOM 750 O O . ALA A 1 100 ? 0.017 -1.166 -2.108 1.00 95.62 100 ALA A O 1
ATOM 751 N N . ALA A 1 101 ? -0.639 -2.967 -0.931 1.00 95.25 101 ALA A N 1
ATOM 752 C CA . ALA A 1 101 ? 0.341 -3.887 -1.509 1.00 95.25 101 ALA A CA 1
ATOM 753 C C . ALA A 1 101 ? 0.194 -4.005 -3.037 1.00 95.25 101 ALA A C 1
ATOM 755 O O . ALA A 1 101 ? 1.180 -3.918 -3.764 1.00 95.25 101 ALA A O 1
ATOM 756 N N . VAL A 1 102 ? -1.041 -4.120 -3.541 1.00 95.69 102 VAL A N 1
ATOM 757 C CA . VAL A 1 102 ? -1.311 -4.147 -4.991 1.00 95.69 102 VAL A CA 1
ATOM 758 C C . VAL A 1 102 ? -0.914 -2.826 -5.656 1.00 95.69 102 VAL A C 1
ATOM 760 O O . VAL A 1 102 ? -0.371 -2.818 -6.762 1.00 95.69 102 VAL A O 1
ATOM 763 N N . LEU A 1 103 ? -1.182 -1.688 -5.012 1.00 94.62 103 LEU A N 1
ATOM 764 C CA . LEU A 1 103 ? -0.829 -0.380 -5.558 1.00 94.62 103 LEU A CA 1
ATOM 765 C C . LEU A 1 103 ? 0.690 -0.168 -5.574 1.00 94.62 103 LEU A C 1
ATOM 767 O O . LEU A 1 103 ? 1.227 0.324 -6.564 1.00 94.62 103 LEU A O 1
ATOM 771 N N . GLU A 1 104 ? 1.381 -0.582 -4.515 1.00 95.25 104 GLU A N 1
ATOM 772 C CA . GLU A 1 104 ? 2.840 -0.564 -4.418 1.00 95.25 104 GLU A CA 1
ATOM 773 C C . GLU A 1 104 ? 3.478 -1.444 -5.498 1.00 95.25 104 GLU A C 1
ATOM 775 O O . GLU A 1 104 ? 4.399 -1.006 -6.191 1.00 95.25 104 GLU A O 1
ATOM 780 N N . GLU A 1 105 ? 2.939 -2.642 -5.733 1.00 90.50 105 GLU A N 1
ATOM 781 C CA . GLU A 1 105 ? 3.381 -3.522 -6.814 1.00 90.50 105 GLU A CA 1
ATOM 782 C C . GLU A 1 105 ? 3.222 -2.847 -8.185 1.00 90.50 105 GLU A C 1
ATOM 784 O O . GLU A 1 105 ? 4.179 -2.799 -8.967 1.00 90.50 105 GLU A O 1
ATOM 789 N N . ARG A 1 106 ? 2.052 -2.254 -8.459 1.00 88.12 106 ARG A N 1
ATOM 790 C CA . ARG A 1 106 ? 1.783 -1.526 -9.712 1.00 88.12 106 ARG A CA 1
ATOM 791 C C . ARG A 1 106 ? 2.744 -0.356 -9.899 1.00 88.12 106 ARG A C 1
ATOM 793 O O . ARG A 1 106 ? 3.331 -0.207 -10.969 1.00 88.12 106 ARG A O 1
ATOM 800 N N . VAL A 1 107 ? 2.954 0.446 -8.858 1.00 88.88 107 VAL A N 1
ATOM 801 C CA . VAL A 1 107 ? 3.876 1.588 -8.889 1.00 88.88 107 VAL A CA 1
ATOM 802 C C . VAL A 1 107 ? 5.313 1.119 -9.113 1.00 88.88 107 VAL 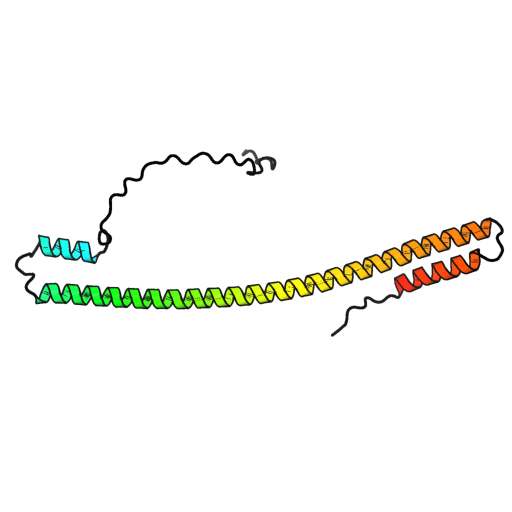A C 1
ATOM 804 O O . VAL A 1 107 ? 5.998 1.655 -9.986 1.00 88.88 107 VAL A O 1
ATOM 807 N N . SER A 1 108 ? 5.767 0.091 -8.393 1.00 88.12 108 SER A N 1
ATOM 808 C CA . SER A 1 108 ? 7.121 -0.453 -8.540 1.00 88.12 108 SER A CA 1
ATOM 809 C C . SER A 1 108 ? 7.367 -1.021 -9.943 1.00 88.12 108 SER A C 1
ATOM 811 O O . SER A 1 108 ? 8.441 -0.822 -10.518 1.00 88.12 108 SER A O 1
ATOM 813 N N . THR A 1 109 ? 6.356 -1.659 -10.538 1.00 83.94 109 THR A N 1
ATOM 814 C CA . THR A 1 109 ? 6.403 -2.187 -11.906 1.00 83.94 109 THR A CA 1
ATOM 815 C C . THR A 1 109 ? 6.504 -1.050 -12.922 1.00 83.94 109 THR A C 1
ATOM 817 O O . THR A 1 109 ? 7.373 -1.084 -13.798 1.00 83.94 109 THR A O 1
ATOM 820 N N . SER A 1 110 ? 5.720 0.019 -12.750 1.00 80.88 110 SER A N 1
ATOM 821 C CA . SER A 1 110 ? 5.808 1.222 -13.586 1.00 80.88 110 SER A CA 1
ATOM 822 C C . SER A 1 110 ? 7.165 1.924 -13.466 1.00 80.88 110 SER A C 1
ATOM 824 O O . SER A 1 110 ? 7.729 2.356 -14.474 1.00 80.88 110 SER A O 1
ATOM 826 N N . PHE A 1 111 ? 7.742 2.006 -12.263 1.00 83.94 111 PHE A N 1
ATOM 827 C CA . PHE A 1 111 ? 9.085 2.562 -12.075 1.00 83.94 111 PHE A CA 1
ATOM 828 C C . PHE A 1 111 ? 10.154 1.738 -12.797 1.00 83.94 111 PHE A C 1
ATOM 830 O O . PHE A 1 111 ? 10.978 2.311 -13.513 1.00 83.94 111 PHE A O 1
ATOM 837 N N . LYS A 1 112 ? 10.122 0.403 -12.676 1.00 82.69 112 LYS A N 1
ATOM 838 C CA . LYS A 1 112 ? 11.057 -0.487 -13.387 1.00 82.69 112 LYS A CA 1
ATOM 839 C C . LYS A 1 112 ? 10.961 -0.306 -14.905 1.00 82.69 112 LYS A C 1
ATOM 841 O O . LYS A 1 112 ? 11.994 -0.171 -15.561 1.00 82.69 112 LYS A O 1
ATOM 846 N N . GLY A 1 113 ? 9.746 -0.216 -15.451 1.00 84.38 113 GLY A N 1
ATOM 847 C CA . GLY A 1 113 ? 9.526 0.043 -16.878 1.00 84.38 113 GLY A CA 1
ATOM 848 C C . GLY A 1 113 ? 10.120 1.379 -17.340 1.00 84.38 113 GLY A C 1
ATOM 849 O O . GLY A 1 113 ? 10.856 1.430 -18.328 1.00 84.38 113 GLY A O 1
ATOM 850 N N . ARG A 1 114 ? 9.886 2.459 -16.583 1.00 85.88 114 ARG A N 1
ATOM 851 C CA . ARG A 1 114 ? 10.444 3.790 -16.884 1.00 85.88 114 ARG A CA 1
ATOM 852 C C . ARG A 1 114 ? 11.969 3.821 -16.806 1.00 85.88 114 ARG A C 1
ATOM 854 O O . ARG A 1 114 ? 12.602 4.428 -17.669 1.00 85.88 114 ARG A O 1
ATOM 861 N N . HIS A 1 115 ? 12.565 3.161 -15.813 1.00 87.62 115 HIS A N 1
ATOM 862 C CA . HIS A 1 115 ? 14.021 3.081 -15.691 1.00 87.62 115 HIS A CA 1
ATOM 863 C C . HIS A 1 115 ? 14.655 2.316 -16.852 1.00 87.62 115 HIS A C 1
ATOM 865 O O . HIS A 1 115 ? 15.626 2.808 -17.423 1.00 87.62 115 HIS A O 1
ATOM 871 N N . LEU A 1 116 ? 14.088 1.174 -17.253 1.00 87.56 116 LEU A N 1
ATOM 872 C CA . LEU A 1 116 ? 14.565 0.421 -18.418 1.00 87.56 116 LEU A CA 1
ATOM 873 C C . LEU A 1 116 ? 14.459 1.239 -19.706 1.00 87.56 116 LEU A C 1
ATOM 875 O O . LEU A 1 116 ? 15.392 1.249 -20.508 1.00 87.56 116 LEU A O 1
ATOM 879 N N . ARG A 1 117 ? 13.362 1.985 -19.880 1.00 89.62 117 ARG A N 1
ATOM 880 C CA . ARG A 1 117 ? 13.197 2.890 -21.019 1.00 89.62 117 ARG A CA 1
ATOM 881 C C . ARG A 1 117 ? 14.283 3.961 -21.058 1.00 89.62 117 ARG A C 1
ATOM 883 O O . ARG A 1 117 ? 14.935 4.136 -22.086 1.00 89.62 117 ARG A O 1
ATOM 890 N N . ASN A 1 118 ? 14.472 4.672 -19.949 1.00 92.44 118 ASN A N 1
ATOM 891 C CA . ASN A 1 118 ? 15.462 5.741 -19.867 1.00 92.44 118 ASN A CA 1
ATOM 892 C C . ASN A 1 118 ? 16.877 5.189 -20.089 1.00 92.44 118 ASN A C 1
ATOM 894 O O . ASN A 1 118 ? 17.635 5.769 -20.861 1.00 92.44 118 ASN A O 1
ATOM 898 N N . LEU A 1 119 ? 17.194 4.026 -19.508 1.00 93.81 119 LEU A N 1
ATOM 899 C CA . LEU A 1 119 ? 18.458 3.324 -19.729 1.00 93.81 119 LEU A CA 1
ATOM 900 C C . LEU A 1 119 ? 18.670 2.995 -21.216 1.00 93.81 119 LEU A C 1
ATOM 902 O O . LEU A 1 119 ? 19.730 3.302 -21.754 1.00 93.81 119 LEU A O 1
ATOM 906 N N . SER A 1 120 ? 17.668 2.420 -21.891 1.00 94.75 120 SER A N 1
ATOM 907 C CA . SER A 1 120 ? 17.751 2.061 -23.316 1.00 94.75 120 SER A CA 1
ATOM 908 C C . SER A 1 120 ? 18.025 3.278 -24.199 1.00 94.75 120 SER A C 1
ATOM 910 O O . SER A 1 120 ? 18.852 3.212 -25.107 1.00 94.75 120 SER A O 1
ATOM 912 N N . ILE A 1 121 ? 17.382 4.414 -23.907 1.00 95.19 121 ILE A N 1
ATOM 913 C CA . ILE A 1 121 ? 17.590 5.669 -24.642 1.00 95.19 121 ILE A CA 1
ATOM 914 C C . ILE A 1 121 ? 18.999 6.221 -24.391 1.00 95.19 121 ILE A C 1
ATOM 916 O O . ILE A 1 121 ? 19.684 6.589 -25.346 1.00 95.19 121 ILE A O 1
ATOM 920 N N . THR A 1 122 ? 19.463 6.260 -23.138 1.00 97.00 122 THR A N 1
ATOM 921 C CA . THR A 1 122 ? 20.810 6.746 -22.798 1.00 97.00 122 THR A CA 1
ATOM 922 C C . THR A 1 122 ? 21.898 5.880 -23.432 1.00 97.00 122 THR A C 1
ATOM 924 O O . THR A 1 122 ? 22.790 6.408 -24.095 1.00 97.00 122 THR A O 1
ATOM 927 N N . VAL A 1 123 ? 21.805 4.556 -23.284 1.00 97.25 123 VAL A N 1
ATOM 928 C CA . VAL A 1 123 ? 22.769 3.608 -23.861 1.00 97.25 123 VAL A CA 1
ATOM 929 C C . VAL A 1 123 ? 22.726 3.657 -25.388 1.00 97.25 123 VAL A C 1
ATOM 931 O O . VAL A 1 123 ? 23.775 3.727 -26.023 1.00 97.25 123 VAL A O 1
ATOM 934 N N . GLY A 1 124 ? 21.533 3.698 -25.987 1.00 97.00 124 GLY A N 1
ATOM 935 C CA . GLY A 1 124 ? 21.371 3.827 -27.434 1.00 97.00 124 GLY A CA 1
ATOM 936 C C . GLY A 1 124 ? 22.006 5.109 -27.979 1.00 97.00 124 GLY A C 1
ATOM 937 O O . GLY A 1 124 ? 22.768 5.058 -28.941 1.00 97.00 124 GLY A O 1
ATOM 938 N N . THR A 1 125 ? 21.784 6.246 -27.312 1.00 97.38 125 THR A N 1
ATOM 939 C CA . THR A 1 125 ? 22.369 7.544 -27.694 1.00 97.38 125 THR A CA 1
ATOM 940 C C . THR A 1 125 ? 23.896 7.530 -27.582 1.00 97.38 125 THR A C 1
ATOM 942 O O . THR A 1 125 ? 24.589 8.011 -28.478 1.00 97.38 125 THR A O 1
ATOM 945 N N . PHE A 1 126 ? 24.436 6.932 -26.516 1.00 98.00 126 PHE A N 1
ATOM 946 C CA . PHE A 1 126 ? 25.879 6.773 -26.331 1.00 98.00 126 PHE A CA 1
ATOM 947 C C . PHE A 1 126 ? 26.514 5.903 -27.428 1.00 98.00 126 PHE A C 1
ATOM 949 O O . PHE A 1 126 ? 27.559 6.253 -27.974 1.00 98.00 126 PHE A O 1
ATOM 956 N N . ILE A 1 127 ? 25.862 4.803 -27.809 1.00 97.81 127 ILE A N 1
ATOM 957 C CA . ILE A 1 127 ? 26.325 3.927 -28.892 1.00 97.81 127 ILE A CA 1
ATOM 958 C C . ILE A 1 127 ? 26.300 4.650 -30.247 1.00 97.81 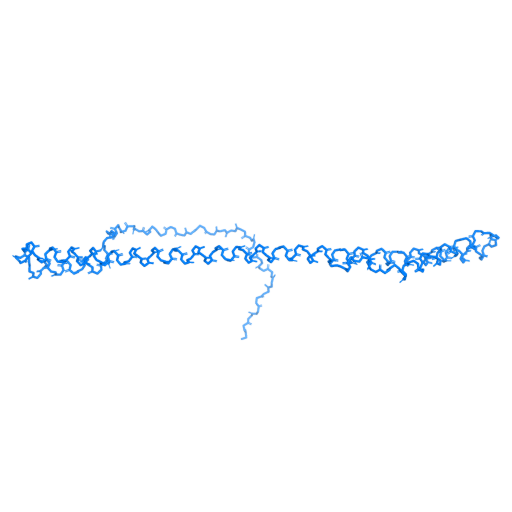127 ILE A C 1
ATOM 960 O O . ILE A 1 127 ? 27.248 4.517 -31.022 1.00 97.81 127 ILE A O 1
ATOM 964 N N . ILE A 1 128 ? 25.262 5.449 -30.527 1.00 97.81 128 ILE A N 1
ATOM 965 C CA . ILE A 1 128 ? 25.202 6.284 -31.739 1.00 97.81 128 ILE A CA 1
ATOM 966 C C . ILE A 1 128 ? 26.383 7.261 -31.768 1.00 97.81 128 ILE A C 1
ATOM 968 O O . ILE A 1 128 ? 27.052 7.374 -32.795 1.00 97.81 128 ILE A O 1
ATOM 972 N N . TYR A 1 129 ? 26.677 7.923 -30.644 1.00 97.69 129 TYR A N 1
ATOM 973 C CA . TYR A 1 129 ? 27.821 8.830 -30.526 1.00 97.69 129 TYR A CA 1
ATOM 974 C C . TYR A 1 129 ? 29.154 8.125 -30.830 1.00 97.69 129 TYR A C 1
ATOM 976 O O . TYR A 1 129 ? 29.940 8.625 -31.634 1.00 97.69 129 TYR A O 1
ATOM 984 N N . LEU A 1 130 ? 29.382 6.929 -30.271 1.00 96.94 130 LEU A N 1
ATOM 985 C CA . LEU A 1 130 ? 30.569 6.123 -30.587 1.00 96.94 130 LEU A CA 1
ATOM 986 C C . LEU A 1 130 ? 30.631 5.727 -32.068 1.00 96.94 130 LEU A C 1
ATOM 988 O O . LEU A 1 130 ? 31.707 5.742 -32.662 1.00 96.94 130 LEU A O 1
ATOM 992 N N . GLY A 1 131 ? 29.488 5.400 -32.677 1.00 95.75 131 GLY A N 1
ATOM 993 C CA . GLY A 1 131 ? 29.397 5.129 -34.111 1.00 95.75 131 GLY A CA 1
ATOM 994 C C . GLY A 1 131 ? 29.847 6.326 -34.952 1.00 95.75 131 GLY A C 1
ATOM 995 O O . GLY A 1 131 ? 30.659 6.163 -35.861 1.00 95.75 131 GLY A O 1
ATOM 996 N N . ILE A 1 132 ? 29.390 7.535 -34.610 1.00 96.31 132 ILE A N 1
ATOM 997 C CA . ILE A 1 132 ? 29.800 8.781 -35.279 1.00 96.31 132 ILE A CA 1
ATOM 998 C C . ILE A 1 132 ? 31.308 9.018 -35.117 1.00 96.31 132 ILE A C 1
ATOM 1000 O O . ILE A 1 132 ? 31.984 9.362 -36.084 1.00 96.31 132 ILE A O 1
ATOM 1004 N N . GLU A 1 133 ? 31.858 8.798 -33.924 1.00 96.81 133 GLU A N 1
ATOM 1005 C CA . GLU A 1 133 ? 33.288 9.004 -33.673 1.00 96.81 133 GLU A CA 1
ATOM 1006 C C . GLU A 1 133 ? 34.165 7.992 -34.433 1.00 96.81 133 GLU A C 1
ATOM 1008 O O . GLU A 1 133 ? 35.192 8.357 -35.003 1.00 96.81 133 GLU A O 1
ATOM 1013 N N . LEU A 1 134 ? 33.747 6.727 -34.531 1.00 95.94 134 LEU A N 1
ATOM 1014 C CA . LEU A 1 134 ? 34.439 5.721 -35.348 1.00 95.94 134 LEU A CA 1
ATOM 1015 C C . LEU A 1 134 ? 34.376 6.050 -36.846 1.00 95.94 134 LEU A C 1
ATOM 1017 O O . LEU A 1 134 ? 35.347 5.806 -37.562 1.00 95.94 134 LEU A O 1
ATOM 1021 N N . TYR A 1 135 ? 33.262 6.624 -37.316 1.00 96.12 135 TYR A N 1
ATOM 1022 C CA . TYR A 1 135 ? 33.126 7.083 -38.702 1.00 96.12 135 TYR A CA 1
ATOM 1023 C C . TYR A 1 135 ? 34.132 8.193 -39.014 1.00 96.12 135 TYR A C 1
ATOM 1025 O O . TYR A 1 135 ? 34.814 8.143 -40.034 1.00 96.12 135 TYR A O 1
ATOM 1033 N N . ARG A 1 136 ? 34.295 9.157 -38.096 1.00 96.31 136 ARG A N 1
ATOM 1034 C CA . ARG A 1 136 ? 35.278 10.247 -38.230 1.00 96.31 136 ARG A CA 1
ATOM 1035 C C . ARG A 1 136 ? 36.726 9.752 -38.264 1.00 96.31 136 ARG A C 1
ATOM 1037 O O . ARG A 1 136 ? 37.569 10.412 -38.860 1.00 96.31 136 ARG A O 1
ATOM 1044 N N . ASN A 1 137 ? 37.000 8.597 -37.660 1.00 96.50 137 ASN A N 1
ATOM 1045 C CA . ASN A 1 137 ? 38.321 7.971 -37.621 1.00 96.50 137 ASN A CA 1
ATOM 1046 C C . ASN A 1 137 ? 38.604 7.019 -38.808 1.00 96.50 137 ASN A C 1
ATOM 1048 O O . ASN A 1 137 ? 39.575 6.269 -38.753 1.00 96.50 137 ASN A O 1
ATOM 1052 N N . ASN A 1 138 ? 37.797 7.049 -39.882 1.00 94.50 138 ASN A N 1
ATOM 1053 C CA . ASN A 1 138 ? 37.971 6.243 -41.106 1.00 94.50 138 ASN A CA 1
ATOM 1054 C C . ASN A 1 138 ? 38.017 4.720 -40.871 1.00 94.50 138 ASN A C 1
ATOM 1056 O O . ASN A 1 138 ? 38.787 3.991 -41.496 1.00 94.50 138 ASN A O 1
ATOM 1060 N N . ILE A 1 139 ? 37.197 4.216 -39.948 1.00 92.88 139 ILE A N 1
ATOM 1061 C CA . ILE A 1 139 ? 37.039 2.777 -39.733 1.00 92.88 139 ILE A CA 1
ATOM 1062 C C . ILE A 1 139 ? 35.815 2.305 -40.535 1.00 92.88 139 ILE A C 1
ATOM 1064 O O . ILE A 1 139 ? 34.681 2.418 -40.083 1.00 92.88 139 ILE A O 1
ATOM 1068 N N . ASP A 1 140 ? 36.027 1.745 -41.725 1.00 83.25 140 ASP A N 1
ATOM 1069 C CA . ASP A 1 140 ? 35.011 1.661 -42.796 1.00 83.25 140 ASP A CA 1
ATOM 1070 C C . ASP A 1 140 ? 33.817 0.689 -42.602 1.00 83.25 140 ASP A C 1
ATOM 1072 O O . ASP A 1 140 ? 33.028 0.491 -43.526 1.00 83.25 140 ASP A O 1
ATOM 1076 N N . LYS A 1 141 ? 33.621 0.057 -41.433 1.00 90.06 141 LYS A N 1
ATOM 1077 C CA . LYS A 1 141 ? 32.538 -0.950 -41.241 1.00 90.06 141 LYS A CA 1
ATOM 1078 C C . LYS A 1 141 ? 31.805 -0.888 -39.903 1.00 90.06 141 LYS A C 1
ATOM 1080 O O . LYS A 1 141 ? 30.580 -0.981 -39.860 1.00 90.06 141 LYS A O 1
ATOM 1085 N N . TYR A 1 142 ? 32.539 -0.728 -38.808 1.00 92.56 142 TYR A N 1
ATOM 1086 C CA . TYR A 1 142 ? 31.975 -0.712 -37.454 1.00 92.56 142 TYR A CA 1
ATOM 1087 C C . TYR A 1 142 ? 30.981 0.438 -37.166 1.00 92.56 142 TYR A C 1
ATOM 1089 O O . TYR A 1 142 ? 30.005 0.179 -36.456 1.00 92.56 142 TYR A O 1
ATOM 1097 N N . PRO A 1 143 ? 31.131 1.657 -37.728 1.00 95.50 143 PRO A N 1
ATOM 1098 C CA . PRO A 1 143 ? 30.213 2.772 -37.490 1.00 95.50 143 PRO A CA 1
ATOM 1099 C C . PRO A 1 143 ? 28.760 2.485 -37.851 1.00 95.50 143 PRO A C 1
ATOM 1101 O O . PRO A 1 143 ? 27.860 2.823 -37.089 1.00 95.50 143 PRO A O 1
ATOM 1104 N N . TYR A 1 144 ? 28.523 1.833 -38.994 1.00 94.69 144 TYR A N 1
ATOM 1105 C CA . TYR A 1 144 ? 27.172 1.551 -39.479 1.00 94.69 144 TYR A CA 1
ATOM 1106 C C . TYR A 1 144 ? 26.456 0.525 -38.597 1.00 94.69 144 TYR A C 1
ATOM 1108 O O . TYR A 1 144 ? 25.270 0.674 -38.309 1.00 94.69 144 TYR A O 1
ATOM 1116 N N . ILE A 1 145 ? 27.190 -0.487 -38.120 1.00 95.25 145 ILE A N 1
ATOM 1117 C CA . ILE A 1 145 ? 26.658 -1.515 -37.217 1.00 95.25 145 ILE A CA 1
ATOM 1118 C C . ILE A 1 145 ? 26.319 -0.895 -35.858 1.00 95.25 145 ILE A C 1
ATOM 1120 O O . ILE A 1 145 ? 25.213 -1.087 -35.356 1.00 95.25 145 ILE A O 1
ATOM 1124 N N . LEU A 1 146 ? 27.243 -0.118 -35.280 1.00 94.69 146 LEU A N 1
ATOM 1125 C CA . LEU A 1 146 ? 27.030 0.564 -34.000 1.00 94.69 146 LEU A CA 1
ATOM 1126 C C . LEU A 1 146 ? 25.898 1.591 -34.093 1.00 94.69 146 LEU A C 1
ATOM 1128 O O . LEU A 1 146 ? 24.999 1.574 -33.260 1.00 94.69 146 LEU A O 1
ATOM 1132 N N . GLY A 1 147 ? 25.877 2.423 -35.135 1.00 95.69 147 GLY A N 1
ATOM 1133 C CA . GLY A 1 147 ? 24.806 3.392 -35.365 1.00 95.69 147 GLY A CA 1
ATOM 1134 C C . GLY A 1 147 ? 23.435 2.730 -35.514 1.00 95.69 147 GLY A C 1
ATOM 1135 O O . GLY A 1 147 ? 22.477 3.166 -34.878 1.00 95.69 147 GLY A O 1
ATOM 1136 N N . GLY A 1 148 ? 23.345 1.638 -36.282 1.00 95.81 148 GLY A N 1
ATOM 1137 C CA . GLY A 1 148 ? 22.111 0.866 -36.437 1.00 95.81 148 GLY A CA 1
ATOM 1138 C C . GLY A 1 148 ? 21.630 0.239 -35.126 1.00 95.81 148 GLY A C 1
ATOM 1139 O O . GLY A 1 148 ? 20.451 0.339 -34.792 1.00 95.81 148 GLY A O 1
ATOM 1140 N N . LEU A 1 149 ? 22.540 -0.352 -34.346 1.00 96.19 149 LEU A N 1
ATOM 1141 C CA . LEU A 1 149 ? 22.216 -0.958 -33.052 1.00 96.19 149 LEU A CA 1
ATOM 1142 C C . LEU A 1 149 ? 21.805 0.091 -32.006 1.00 96.19 149 LEU A C 1
ATOM 1144 O O . LEU A 1 149 ? 20.840 -0.111 -31.272 1.00 96.19 149 LEU A O 1
ATOM 1148 N N . GLY A 1 150 ? 22.492 1.233 -31.968 1.00 97.25 150 GLY A N 1
ATOM 1149 C CA . GLY A 1 150 ? 22.135 2.351 -31.099 1.00 97.25 150 GLY A CA 1
ATOM 1150 C C . GLY A 1 150 ? 20.776 2.956 -31.462 1.00 97.25 150 GLY A C 1
ATOM 1151 O O . GLY A 1 150 ? 19.945 3.165 -30.579 1.00 97.25 150 GLY A O 1
ATOM 1152 N N . ALA A 1 151 ? 20.498 3.151 -32.756 1.00 96.75 151 ALA A N 1
ATOM 1153 C CA . ALA A 1 151 ? 19.193 3.606 -33.235 1.00 96.75 151 ALA A CA 1
ATOM 1154 C C . ALA A 1 151 ? 18.077 2.613 -32.876 1.00 96.75 151 ALA A C 1
ATOM 1156 O O . ALA A 1 151 ? 17.026 3.023 -32.386 1.00 96.75 151 ALA A O 1
ATOM 1157 N N . LEU A 1 152 ? 18.322 1.309 -33.037 1.00 96.88 152 LEU A N 1
ATOM 1158 C CA . LEU A 1 152 ? 17.385 0.261 -32.634 1.00 96.88 152 LEU A CA 1
ATOM 1159 C C . LEU A 1 152 ? 17.076 0.321 -31.129 1.00 96.88 152 LEU A C 1
ATOM 1161 O O . LEU A 1 152 ? 15.912 0.239 -30.753 1.00 96.88 152 LEU A O 1
ATOM 1165 N N . LEU A 1 153 ? 18.076 0.521 -30.265 1.00 95.06 153 LEU A N 1
ATOM 1166 C CA . LEU A 1 153 ? 17.872 0.653 -28.815 1.00 95.06 153 LEU A CA 1
ATOM 1167 C C . LEU A 1 153 ? 17.062 1.898 -28.428 1.00 95.06 153 LEU A C 1
ATOM 1169 O O . LEU A 1 153 ? 16.227 1.829 -27.523 1.00 95.06 153 LEU A O 1
ATOM 1173 N N . VAL A 1 154 ? 17.268 3.027 -29.112 1.00 95.81 154 VAL A N 1
ATOM 1174 C CA . VAL A 1 154 ? 16.456 4.236 -28.895 1.00 95.81 154 VAL A CA 1
ATOM 1175 C C . VAL A 1 154 ? 15.008 3.988 -29.318 1.00 95.81 154 VAL A C 1
ATOM 1177 O O . VAL A 1 154 ? 14.088 4.300 -28.560 1.00 95.81 154 VAL A O 1
ATOM 1180 N N . LEU A 1 155 ? 14.799 3.368 -30.484 1.00 95.06 155 LEU A N 1
ATOM 1181 C CA . LEU A 1 155 ? 13.465 3.020 -30.973 1.00 95.06 155 LEU A CA 1
ATOM 1182 C C . LEU A 1 155 ? 12.767 2.027 -30.039 1.00 95.06 155 LEU A C 1
ATOM 1184 O O . LEU A 1 155 ? 11.610 2.238 -29.691 1.00 95.06 155 LEU A O 1
ATOM 1188 N N . LEU A 1 156 ? 13.466 0.991 -29.571 1.00 91.50 156 LEU A N 1
ATOM 1189 C CA . LEU A 1 156 ? 12.934 0.062 -28.574 1.00 91.50 156 LEU A CA 1
ATOM 1190 C C . LEU A 1 156 ? 12.578 0.784 -27.272 1.00 91.50 156 LEU A C 1
ATOM 1192 O O . LEU A 1 156 ? 11.524 0.517 -26.708 1.00 91.50 156 LEU A O 1
ATOM 1196 N N . GLY A 1 157 ? 13.390 1.745 -26.828 1.00 91.62 157 GLY A N 1
ATOM 1197 C CA . GLY A 1 157 ? 13.052 2.598 -25.690 1.00 91.62 157 GLY A CA 1
ATOM 1198 C C . GLY A 1 157 ? 11.740 3.361 -25.907 1.00 91.62 157 GLY A C 1
ATOM 1199 O O . GLY A 1 157 ? 10.871 3.358 -25.040 1.00 91.62 157 GLY A O 1
ATOM 1200 N N . TRP A 1 158 ? 11.547 3.981 -27.071 1.00 90.19 158 TRP A N 1
ATOM 1201 C CA . TRP A 1 158 ? 10.315 4.717 -27.375 1.00 90.19 158 TRP A CA 1
ATOM 1202 C C . TRP A 1 158 ? 9.079 3.834 -27.565 1.00 90.19 158 TRP A C 1
ATOM 1204 O O . TRP A 1 158 ? 7.995 4.230 -27.139 1.00 90.19 158 TRP A O 1
ATOM 1214 N N . PHE A 1 159 ? 9.230 2.658 -28.177 1.00 88.56 159 PHE A N 1
ATOM 1215 C CA . PHE A 1 159 ? 8.111 1.781 -28.534 1.00 88.56 159 PHE A CA 1
ATOM 1216 C C . PHE A 1 159 ? 7.826 0.660 -27.533 1.00 88.56 159 PHE A C 1
ATOM 1218 O O . PHE A 1 159 ? 6.815 -0.027 -27.686 1.00 88.56 159 PHE A O 1
ATOM 1225 N N . SER A 1 160 ? 8.654 0.472 -26.502 1.00 84.50 160 SER A N 1
ATOM 1226 C CA . SER A 1 160 ? 8.343 -0.447 -25.406 1.00 84.50 160 SER A CA 1
ATOM 1227 C C . SER A 1 160 ? 7.161 0.115 -24.608 1.00 84.50 160 SER A C 1
ATOM 1229 O O . SER A 1 160 ? 7.311 0.924 -23.691 1.00 84.50 160 SER A O 1
ATOM 1231 N N . LYS A 1 161 ? 5.953 -0.246 -25.054 1.00 66.44 161 LYS A N 1
ATOM 1232 C CA . LYS A 1 161 ? 4.677 0.095 -24.426 1.00 66.44 161 LYS A CA 1
ATOM 1233 C C . LYS A 1 161 ? 4.690 -0.479 -23.011 1.00 66.44 161 LYS A C 1
ATOM 1235 O O . LYS A 1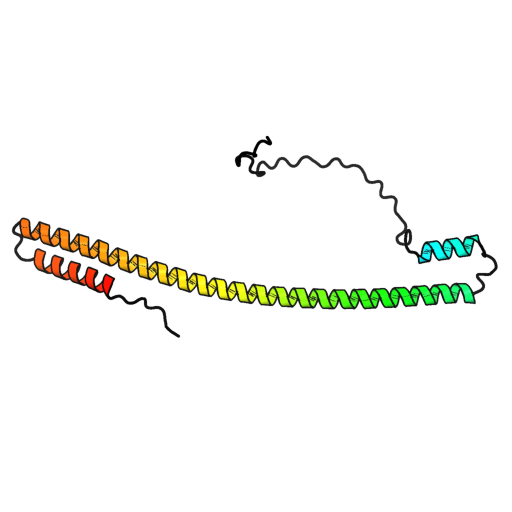 161 ? 5.133 -1.611 -22.829 1.00 66.44 161 LYS A O 1
ATOM 1240 N N . GLU A 1 162 ? 4.233 0.298 -22.030 1.00 65.00 162 GLU A N 1
ATOM 1241 C CA . GLU A 1 162 ? 4.128 -0.133 -20.632 1.00 65.00 162 GLU A CA 1
ATOM 1242 C C . GLU A 1 162 ? 3.334 -1.447 -20.572 1.00 65.00 162 GLU A C 1
ATOM 1244 O O . GLU A 1 162 ? 2.115 -1.466 -20.711 1.00 65.00 162 GLU A O 1
ATOM 1249 N N . GLY A 1 163 ? 4.048 -2.567 -20.442 1.00 54.12 163 GLY A N 1
ATOM 1250 C CA . GLY A 1 163 ? 3.476 -3.893 -20.260 1.00 54.12 163 GLY A CA 1
ATOM 1251 C C . GLY A 1 163 ? 2.962 -4.037 -18.837 1.00 54.12 163 GLY A C 1
ATOM 1252 O O . GLY A 1 163 ? 3.544 -4.769 -18.044 1.00 54.12 163 GLY A O 1
ATOM 1253 N N . GLY A 1 164 ? 1.905 -3.302 -18.505 1.00 51.91 164 GLY A N 1
ATOM 1254 C CA . GLY A 1 164 ? 1.001 -3.669 -17.427 1.00 51.91 164 GLY A CA 1
ATOM 1255 C C . GLY A 1 164 ? -0.108 -4.539 -18.022 1.00 51.91 164 GLY A C 1
ATOM 1256 O O . GLY A 1 164 ? -0.626 -4.187 -19.083 1.00 51.91 164 GLY A O 1
ATOM 1257 N N . PRO A 1 165 ? -0.469 -5.683 -17.420 1.00 49.56 165 PRO A N 1
ATOM 1258 C CA . PRO A 1 165 ? -1.653 -6.406 -17.852 1.00 49.56 165 PRO A CA 1
ATOM 1259 C C . PRO A 1 165 ? -2.880 -5.513 -17.623 1.00 49.56 165 PRO A C 1
ATOM 1261 O O . PRO A 1 165 ? -3.282 -5.287 -16.485 1.00 49.56 165 PRO A O 1
ATOM 1264 N N . ASP A 1 166 ? -3.474 -5.018 -18.709 1.00 53.31 166 ASP A N 1
ATOM 1265 C CA . ASP A 1 166 ? -4.854 -4.534 -18.720 1.00 53.31 166 ASP A CA 1
ATOM 1266 C C . ASP A 1 166 ? -5.773 -5.753 -18.551 1.00 53.31 166 ASP A C 1
ATOM 1268 O O . ASP A 1 166 ? -6.254 -6.327 -19.532 1.00 53.31 166 ASP A O 1
ATOM 1272 N N . LYS A 1 167 ? -5.947 -6.209 -17.308 1.00 43.16 167 LYS A N 1
ATOM 1273 C CA . LYS A 1 167 ? -7.047 -7.080 -16.883 1.00 43.16 167 LYS A CA 1
ATOM 1274 C C . LYS A 1 167 ? -7.500 -6.710 -15.479 1.00 43.16 167 LYS A C 1
ATOM 1276 O O . LYS A 1 167 ? -6.629 -6.578 -14.590 1.00 43.16 167 LYS A O 1
#

Foldseek 3Di:
DDDDDDPPPPVPPPPDDPPPCPPPPPPVQPPCNPPPLVVVVVVCCVPCVPPVPVPVVVVSVVVVVVVVVVVVVVVVVVVVVVVVVVVVVVVVVVVVVVVVVVVVVVVVLVVVLLVQLVVLLVVLVVLLVVLVVVVVVVPPPSSVVSNVVSVVSNVCSVPVPSPDPPD

Secondary structure (DSSP, 8-state):
-PPPPPTT--TTS--PPPP-----------TTTT-HHHHHHHHHHHHHGGG--HHHHHHHHHHHHHHHHHHHHHHHHHHHHHHHHHHHHHHHHHHHHHHHHHHHHHHHHHHHHHHHHHHHHHHHHHHHHHHHHHHHTT-SSHHHHHHHHHHHHHHHHHH--------

Organism: NCBI:txid2606439